Protein AF-A0A427A564-F1 (afdb_monomer)

pLDDT: mean 70.01, std 11.75, range [35.38, 84.06]

Nearest PDB structures (foldseek):
  8s0f-assembly1_A  TM=8.315E-01  e=1.598E-05  Homo sapiens
  7jpr-assembly1_A  TM=8.373E-01  e=2.339E-05  Homo sapiens
  7jps-assembly1_A  TM=8.456E-01  e=5.011E-05  Homo sapiens
  7jgr-assembly1_A  TM=8.326E-01  e=4.414E-05  Drosophila melanogaster
  7jk6-assembly1_A  TM=8.324E-01  e=5.690E-05  Drosophila melanogaster

Radius of gyration: 13.17 Å; Cα contacts (8 Å, |Δi|>4): 102; chains: 1; bounding box: 31×26×38 Å

Solvent-accessible surface area (backbone atoms only — not comparable to full-atom values): 5557 Å² total; per-residue (Å²): 130,93,79,65,51,71,66,48,52,52,50,50,53,51,48,52,50,49,30,65,73,70,71,37,83,58,50,30,44,44,60,51,49,48,40,45,69,70,38,56,65,41,49,48,46,22,54,77,62,76,40,77,75,75,52,71,71,55,52,50,54,43,49,50,53,37,34,77,66,52,50,28,45,69,46,92,36,101,40,83,53,55,17,36,37,30,72,55,58,83,67,78,70,77,91,120

Foldseek 3Di:
DVDQDPLLVLLVVLVVVCCVVVVHQKDFLQVSVVCLVVVCSVVVSCVVVVHDSDDPVRSLVSVVVCCVVVQWPWADDPDSRGTMIGGNDPPPPPPD

Secondary structure (DSSP, 8-state):
--S--HHHHHHHHHHHHHHHHH--S-EEHHHHHHHHHHSTHHHHHHHHTT-----HHHHHHHHHHHHHTTSEEEEPPSSGGG-EEEE-S-------

InterPro domains:
  IPR050311 Origin recognition complex 1/Cell division control protein 6 [PTHR10763] (1-90)

Sequence (96 aa):
MKTASRLGKIFLVAMVYELYRSGLGETNFEKVCLFLFLATTVASLCTSNKEASPGWDTLMKVGCKLGESRIILCEEGTKHRLQKLQLNFPRLASVA

Organism: Ensete ventricosum (NCBI:txid4639)

Structure (mmCIF, N/CA/C/O backbone):
data_AF-A0A427A564-F1
#
_entry.id   AF-A0A427A564-F1
#
loop_
_atom_site.group_PDB
_atom_site.id
_atom_site.type_symbol
_atom_site.label_atom_id
_atom_site.label_alt_id
_atom_site.label_comp_id
_atom_site.label_asym_id
_atom_site.label_entity_id
_atom_site.label_seq_id
_atom_site.pdbx_PDB_ins_code
_atom_site.Cartn_x
_atom_site.Cartn_y
_atom_site.Cartn_z
_atom_site.occupancy
_atom_site.B_iso_or_equiv
_atom_site.auth_seq_id
_atom_site.auth_comp_id
_atom_site.auth_asym_id
_atom_site.auth_atom_id
_atom_site.pdbx_PDB_model_num
ATOM 1 N N . MET A 1 1 ? 9.082 -3.427 12.335 1.00 53.69 1 MET A N 1
ATOM 2 C CA . MET A 1 1 ? 9.339 -3.187 10.890 1.00 53.69 1 MET A CA 1
ATOM 3 C C . MET A 1 1 ? 10.832 -2.961 10.583 1.00 53.69 1 MET A C 1
ATOM 5 O O . MET A 1 1 ? 11.190 -1.951 9.983 1.00 53.69 1 MET A O 1
ATOM 9 N N . LYS A 1 2 ? 11.733 -3.880 10.967 1.00 50.12 2 LYS A N 1
ATOM 10 C CA . LYS A 1 2 ? 13.183 -3.689 10.739 1.00 50.12 2 LYS A CA 1
ATOM 11 C C . LYS A 1 2 ? 13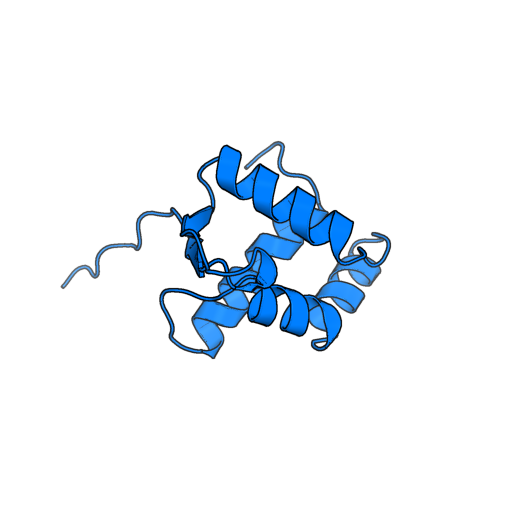.651 -4.090 9.323 1.00 50.12 2 LYS A C 1
ATOM 13 O O . LYS A 1 2 ? 14.709 -3.644 8.907 1.00 50.12 2 LYS A O 1
ATOM 18 N N . THR A 1 3 ? 12.840 -4.834 8.562 1.00 60.31 3 THR A N 1
ATOM 19 C CA . THR A 1 3 ? 13.199 -5.416 7.248 1.00 60.31 3 THR A CA 1
ATOM 20 C C . THR A 1 3 ? 12.319 -4.968 6.072 1.00 60.31 3 THR A C 1
ATOM 22 O O . THR A 1 3 ? 12.521 -5.422 4.950 1.00 60.31 3 THR A O 1
ATOM 25 N N . ALA A 1 4 ? 11.339 -4.080 6.287 1.00 62.66 4 ALA A N 1
ATOM 26 C CA . ALA A 1 4 ? 10.494 -3.588 5.196 1.00 62.66 4 ALA A CA 1
ATOM 27 C C . ALA A 1 4 ? 11.328 -2.757 4.207 1.00 62.66 4 ALA A C 1
ATOM 29 O O . ALA A 1 4 ? 12.087 -1.875 4.630 1.00 62.66 4 ALA A O 1
ATOM 30 N N . SER A 1 5 ? 11.162 -3.020 2.906 1.00 74.94 5 SER A N 1
ATOM 31 C CA . SER A 1 5 ? 11.817 -2.247 1.849 1.00 74.94 5 SER A CA 1
ATOM 32 C C . SER A 1 5 ? 11.455 -0.766 1.964 1.00 74.94 5 SER A C 1
ATOM 34 O O . SER A 1 5 ? 10.400 -0.399 2.492 1.00 74.94 5 SER A O 1
ATOM 36 N N . ARG A 1 6 ? 12.330 0.108 1.466 1.00 79.56 6 ARG A N 1
ATOM 37 C CA . ARG A 1 6 ? 12.117 1.557 1.531 1.00 79.56 6 ARG A CA 1
ATOM 38 C C . ARG A 1 6 ? 10.810 1.970 0.852 1.00 79.56 6 ARG A C 1
ATOM 40 O O . ARG A 1 6 ? 10.019 2.693 1.44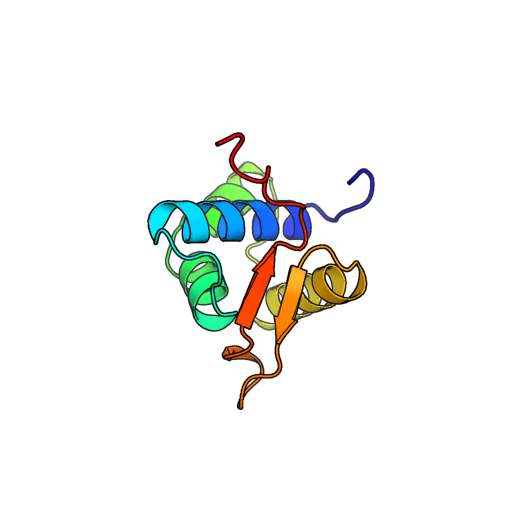7 1.00 79.56 6 ARG A O 1
ATOM 47 N N . LEU A 1 7 ? 10.535 1.389 -0.316 1.00 77.62 7 LEU A N 1
ATOM 48 C CA . LEU A 1 7 ? 9.260 1.514 -1.023 1.00 77.62 7 LEU A CA 1
ATOM 49 C C . LEU A 1 7 ? 8.062 1.027 -0.198 1.00 77.62 7 LEU A C 1
ATOM 51 O O . LEU A 1 7 ? 7.031 1.687 -0.193 1.00 77.62 7 LEU A O 1
ATOM 55 N N . GLY A 1 8 ? 8.191 -0.075 0.548 1.00 80.50 8 GLY A N 1
ATOM 56 C CA . GLY A 1 8 ? 7.129 -0.551 1.439 1.00 80.50 8 GLY A CA 1
ATOM 57 C C . GLY A 1 8 ? 6.809 0.438 2.561 1.00 80.50 8 GLY A C 1
ATOM 58 O O . GLY A 1 8 ? 5.642 0.671 2.865 1.00 80.50 8 GLY A O 1
ATOM 59 N N . LYS A 1 9 ? 7.829 1.081 3.142 1.00 83.94 9 LYS A N 1
ATOM 60 C CA . LYS A 1 9 ? 7.625 2.143 4.144 1.00 83.94 9 LYS A CA 1
ATOM 61 C C . LYS A 1 9 ? 6.928 3.358 3.534 1.00 83.94 9 LYS A C 1
ATOM 63 O O . LYS A 1 9 ? 5.990 3.874 4.130 1.00 83.94 9 LYS A O 1
ATOM 68 N N . ILE A 1 10 ? 7.358 3.779 2.346 1.00 80.94 10 ILE A N 1
ATOM 69 C CA . ILE A 1 10 ? 6.753 4.897 1.612 1.00 80.94 10 ILE A CA 1
ATOM 70 C C . ILE A 1 10 ? 5.279 4.598 1.279 1.00 80.94 10 ILE A C 1
ATOM 72 O O . ILE A 1 10 ? 4.418 5.443 1.514 1.00 80.94 10 ILE A O 1
ATOM 76 N N . PHE A 1 11 ? 4.976 3.379 0.823 1.00 80.88 11 PHE A N 1
ATOM 77 C CA . PHE A 1 11 ? 3.608 2.922 0.559 1.00 80.88 11 PHE A CA 1
ATOM 78 C C . PHE A 1 11 ? 2.724 2.999 1.812 1.00 80.88 11 PHE A C 1
ATOM 80 O O . PHE A 1 11 ? 1.607 3.508 1.759 1.00 80.88 11 PHE A O 1
ATOM 87 N N . LEU A 1 12 ? 3.232 2.540 2.960 1.00 81.88 12 L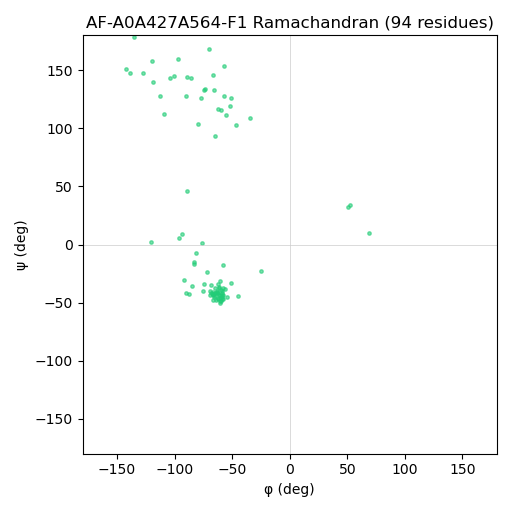EU 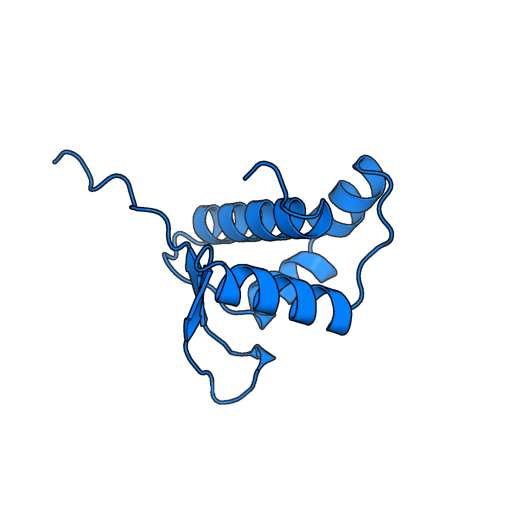A N 1
ATOM 88 C CA . LEU A 1 12 ? 2.495 2.591 4.226 1.00 81.88 12 LEU A CA 1
ATOM 89 C C . LEU A 1 12 ? 2.232 4.025 4.692 1.00 81.88 12 LEU A C 1
ATOM 91 O O . LEU A 1 12 ? 1.121 4.320 5.124 1.00 81.88 12 LEU A O 1
ATOM 95 N N . VAL A 1 13 ? 3.216 4.921 4.575 1.00 84.06 13 VAL A N 1
ATOM 96 C CA . VAL A 1 13 ? 3.033 6.345 4.908 1.00 84.06 13 VAL A CA 1
ATOM 97 C C . VAL A 1 13 ? 1.955 6.973 4.024 1.00 84.06 13 VAL A C 1
ATOM 99 O O . VAL A 1 13 ? 1.091 7.681 4.536 1.00 84.06 13 VAL A O 1
ATOM 102 N N . ALA A 1 14 ? 1.958 6.679 2.723 1.00 79.50 14 ALA A N 1
ATOM 103 C CA . ALA A 1 14 ? 0.936 7.174 1.806 1.00 79.50 14 ALA A CA 1
ATOM 104 C C . ALA A 1 14 ? -0.467 6.653 2.158 1.00 79.50 14 ALA A C 1
ATOM 106 O O . ALA A 1 14 ? -1.420 7.429 2.155 1.00 79.50 14 ALA A O 1
ATOM 107 N N . MET A 1 15 ? -0.593 5.373 2.526 1.00 80.38 15 MET A N 1
ATOM 108 C CA . MET A 1 15 ? -1.862 4.822 3.015 1.00 80.38 15 MET A CA 1
ATOM 109 C C . MET A 1 15 ? -2.346 5.520 4.285 1.00 80.38 15 MET A C 1
ATOM 111 O O . MET A 1 15 ? -3.503 5.919 4.348 1.00 80.38 15 MET A O 1
ATOM 115 N N . VAL A 1 16 ? -1.478 5.695 5.287 1.00 83.38 16 VAL A N 1
ATOM 116 C CA . VAL A 1 16 ? -1.838 6.392 6.534 1.00 83.38 16 VAL A CA 1
ATOM 117 C C . VAL A 1 16 ? -2.292 7.821 6.241 1.00 83.38 16 VAL A C 1
ATOM 119 O O . VAL A 1 16 ? -3.300 8.263 6.787 1.00 83.38 16 VAL A O 1
ATOM 122 N N . TYR A 1 17 ? -1.586 8.527 5.354 1.00 80.62 17 TYR A N 1
ATOM 123 C CA . TYR A 1 17 ? -1.951 9.880 4.947 1.00 80.62 17 TYR A CA 1
ATOM 124 C C . TYR A 1 17 ? -3.337 9.931 4.291 1.00 80.62 17 TYR A C 1
ATOM 126 O O . TYR A 1 17 ? -4.143 10.786 4.649 1.00 80.62 17 TYR A O 1
ATOM 134 N N . GLU A 1 18 ? -3.640 9.013 3.371 1.00 77.44 18 GLU A N 1
ATOM 135 C CA . GLU A 1 18 ? -4.939 8.974 2.689 1.00 77.44 18 GLU A CA 1
ATOM 136 C C . GLU A 1 18 ? -6.081 8.621 3.646 1.00 77.44 18 GLU A C 1
ATOM 138 O O . GLU A 1 18 ? -7.129 9.263 3.613 1.00 77.4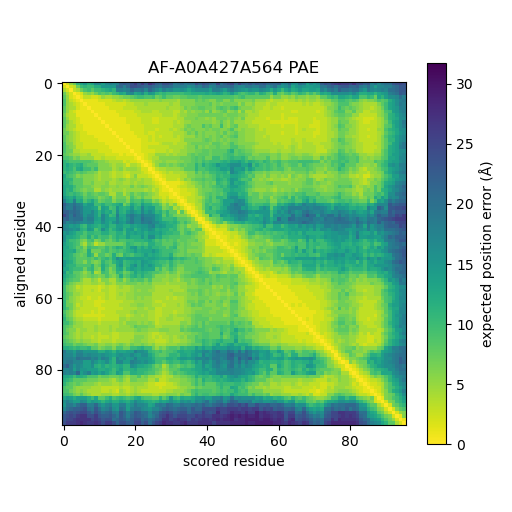4 18 GLU A O 1
ATOM 143 N N . LEU A 1 19 ? -5.884 7.648 4.538 1.00 77.50 19 LEU A N 1
ATOM 144 C CA . LEU A 1 19 ? -6.879 7.291 5.554 1.00 77.50 19 LEU A CA 1
ATOM 145 C C . LEU A 1 19 ? -7.144 8.471 6.501 1.00 77.50 19 LEU A C 1
ATOM 147 O O . LEU A 1 19 ? -8.295 8.781 6.797 1.00 77.50 19 LEU A O 1
ATOM 151 N N . TYR A 1 20 ? -6.093 9.188 6.911 1.00 80.00 20 TYR A N 1
ATOM 152 C CA . TYR A 1 20 ? -6.228 10.379 7.751 1.00 80.00 20 TYR A CA 1
ATOM 153 C C . TYR A 1 20 ? -6.926 11.533 7.020 1.00 80.00 20 TYR A C 1
ATOM 155 O O . TYR A 1 20 ? -7.810 12.177 7.576 1.00 80.00 20 TYR A O 1
ATOM 163 N N . ARG A 1 21 ? -6.561 11.784 5.757 1.00 76.44 21 ARG A N 1
ATOM 164 C CA . ARG A 1 21 ? -7.136 12.861 4.939 1.00 76.44 21 ARG A CA 1
ATOM 165 C C . ARG A 1 21 ? -8.601 12.608 4.585 1.00 76.44 21 ARG A C 1
ATOM 167 O O . ARG A 1 21 ? -9.393 13.545 4.581 1.00 76.44 21 ARG A O 1
ATOM 174 N N . SER A 1 22 ? -8.941 11.373 4.231 1.00 73.50 22 SER A N 1
ATOM 175 C CA . SER A 1 22 ? -10.298 10.991 3.827 1.00 73.50 22 SER A CA 1
ATOM 176 C C . SER A 1 22 ? -11.216 10.697 5.015 1.00 73.50 22 SER A C 1
ATOM 178 O O . SER A 1 22 ? -12.432 10.663 4.841 1.00 73.50 22 SER A O 1
ATOM 180 N N . GLY A 1 23 ? -10.654 10.471 6.209 1.00 75.19 23 GLY A N 1
ATOM 181 C CA . GLY A 1 23 ? -11.395 10.031 7.392 1.00 75.19 23 GLY A CA 1
ATOM 182 C C . GLY A 1 23 ? -11.924 8.596 7.283 1.00 75.19 23 GLY A C 1
ATOM 183 O O . GLY A 1 23 ? -12.727 8.171 8.113 1.00 75.19 23 GLY A O 1
ATOM 184 N N . LEU A 1 24 ? -11.508 7.846 6.258 1.00 77.31 24 LEU A N 1
ATOM 185 C CA . LEU A 1 24 ? -11.957 6.481 6.022 1.00 77.31 24 LEU A CA 1
ATOM 186 C C . LEU A 1 24 ? -11.055 5.485 6.756 1.00 77.31 24 LEU A C 1
ATOM 188 O O . LEU A 1 24 ? -9.843 5.655 6.841 1.00 77.31 24 LEU A O 1
ATOM 192 N N . GLY A 1 25 ? -11.653 4.405 7.264 1.00 73.38 25 GLY A N 1
ATOM 193 C CA . GLY A 1 25 ? -10.916 3.271 7.838 1.00 73.38 25 GLY A CA 1
ATOM 194 C C . GLY A 1 25 ? -10.381 2.289 6.790 1.00 73.38 25 GLY A C 1
ATOM 195 O O . GLY A 1 25 ? -9.641 1.370 7.136 1.00 73.38 25 GLY A O 1
ATOM 196 N N . GLU A 1 26 ? -10.762 2.482 5.527 1.00 78.56 26 GLU A N 1
ATOM 197 C CA . GLU A 1 26 ? -10.368 1.674 4.380 1.00 78.56 26 GLU A CA 1
ATOM 198 C C . GLU A 1 26 ? -10.146 2.550 3.14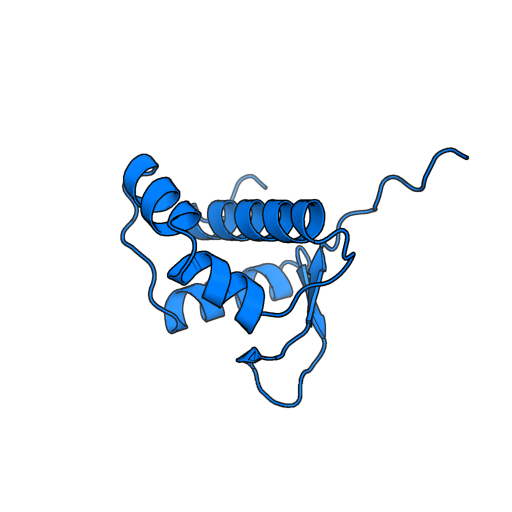6 1.00 78.56 26 GLU A C 1
ATOM 200 O O . GLU A 1 26 ? -10.756 3.607 2.986 1.00 78.56 26 GLU A O 1
ATOM 205 N N . THR A 1 27 ? -9.271 2.103 2.257 1.00 78.56 27 THR A N 1
ATOM 206 C CA . THR A 1 27 ? -9.017 2.729 0.954 1.00 78.56 27 THR A CA 1
ATOM 207 C C . THR A 1 27 ? -8.943 1.635 -0.110 1.00 78.56 27 THR A C 1
ATOM 209 O O . THR A 1 27 ? -9.112 0.465 0.210 1.00 78.56 27 THR A O 1
ATOM 212 N N . ASN A 1 28 ? -8.750 1.953 -1.385 1.00 77.06 28 ASN A N 1
ATOM 213 C CA . ASN A 1 28 ? -8.558 0.939 -2.427 1.00 77.06 28 ASN A CA 1
ATOM 214 C C . ASN A 1 28 ? -7.201 1.110 -3.109 1.00 77.06 28 ASN A C 1
ATOM 216 O O . ASN A 1 28 ? -6.599 2.186 -3.069 1.00 77.06 28 ASN A O 1
ATOM 220 N N . PHE A 1 29 ? -6.712 0.034 -3.729 1.00 71.81 29 PHE A N 1
ATOM 221 C CA . PHE A 1 29 ? -5.415 0.048 -4.405 1.00 71.81 29 PHE A CA 1
ATOM 222 C C . PHE A 1 29 ? -5.348 1.152 -5.456 1.00 71.81 29 PHE A C 1
ATOM 224 O O . PHE A 1 29 ? -4.333 1.824 -5.577 1.00 71.81 29 PHE A O 1
ATOM 231 N N . GLU A 1 30 ? -6.444 1.378 -6.176 1.00 73.44 30 GLU A N 1
ATOM 232 C CA . GLU A 1 30 ? -6.545 2.441 -7.155 1.00 73.44 30 GLU A CA 1
ATOM 233 C C . GLU A 1 30 ? -6.425 3.818 -6.523 1.00 73.44 30 GLU A C 1
ATOM 235 O O . GLU A 1 30 ? -5.596 4.562 -7.001 1.00 73.44 30 GLU A O 1
ATOM 240 N N . LYS A 1 31 ? -7.120 4.171 -5.437 1.00 71.19 31 LYS A N 1
ATOM 241 C CA . LYS A 1 31 ? -6.939 5.489 -4.800 1.00 71.19 31 LYS A CA 1
ATOM 242 C C . LYS A 1 31 ? -5.571 5.643 -4.175 1.00 71.19 31 LYS A C 1
ATOM 244 O O . LYS A 1 31 ? -4.985 6.705 -4.324 1.00 71.19 31 LYS A O 1
ATOM 249 N N . VAL A 1 32 ? -5.043 4.612 -3.517 1.00 68.94 32 VAL A N 1
ATOM 250 C CA . VAL A 1 32 ? -3.681 4.668 -2.972 1.00 68.94 32 VAL A CA 1
ATOM 251 C C . VAL A 1 32 ? -2.703 4.881 -4.107 1.00 68.94 32 VAL A C 1
ATOM 253 O O . VAL A 1 32 ? -1.910 5.802 -4.051 1.00 68.94 32 VAL A O 1
ATOM 256 N N . CYS A 1 33 ? -2.780 4.093 -5.170 1.00 65.81 33 CYS A N 1
ATOM 257 C CA . CYS A 1 33 ? -1.830 4.148 -6.268 1.00 65.81 33 CYS A CA 1
ATOM 258 C C . CYS A 1 33 ? -2.042 5.373 -7.172 1.00 65.81 33 CYS A C 1
ATOM 260 O O . CYS A 1 33 ? -1.069 5.966 -7.615 1.00 65.81 33 CYS A O 1
ATOM 262 N N . LEU A 1 34 ? -3.282 5.823 -7.365 1.00 61.72 34 LEU A N 1
ATOM 263 C CA . LEU A 1 34 ? -3.641 7.094 -7.994 1.00 61.72 34 LEU A CA 1
ATOM 264 C C . LEU A 1 34 ? -3.137 8.250 -7.133 1.00 61.72 34 LEU A C 1
ATOM 266 O O . LEU A 1 34 ? -2.619 9.195 -7.690 1.00 61.72 34 LEU A O 1
ATOM 270 N N . PHE A 1 35 ? -3.176 8.175 -5.802 1.00 59.94 35 PHE A N 1
ATOM 271 C CA . PHE A 1 35 ? -2.529 9.159 -4.933 1.00 59.94 35 PHE A CA 1
ATOM 272 C C . PHE A 1 35 ? -0.999 9.050 -5.012 1.00 59.94 35 PHE A C 1
ATOM 274 O O . PHE A 1 35 ? -0.332 10.062 -5.117 1.00 59.94 35 PHE A O 1
ATOM 281 N N . LEU A 1 36 ? -0.415 7.853 -5.065 1.00 59.84 36 LEU A N 1
ATOM 282 C CA . LEU A 1 36 ? 1.028 7.659 -5.260 1.00 59.84 36 LEU A CA 1
ATOM 283 C C . LEU A 1 36 ? 1.518 8.213 -6.615 1.00 59.84 36 LEU A C 1
ATOM 285 O O . LEU A 1 36 ? 2.650 8.689 -6.690 1.00 59.84 36 LEU A O 1
ATOM 289 N N . PHE A 1 37 ? 0.684 8.144 -7.661 1.00 53.28 37 PHE A N 1
ATOM 290 C CA . PHE A 1 37 ? 0.985 8.612 -9.021 1.00 53.28 37 PHE A CA 1
ATOM 291 C C . PHE A 1 37 ? 0.599 10.081 -9.280 1.00 53.28 37 PHE A C 1
ATOM 293 O O . PHE A 1 37 ? 1.364 10.782 -9.934 1.00 53.28 37 PHE A O 1
ATOM 300 N N . LEU A 1 38 ? -0.562 10.557 -8.807 1.00 48.12 38 LEU A N 1
ATOM 301 C CA . LEU A 1 38 ? -1.023 11.950 -8.966 1.00 48.12 38 LEU A CA 1
ATOM 302 C C . LEU A 1 38 ? -0.517 12.852 -7.849 1.00 48.12 38 LEU A C 1
ATOM 304 O O . LEU A 1 38 ? -0.141 13.992 -8.113 1.00 48.12 38 LEU A O 1
ATOM 308 N N . ALA A 1 39 ? -0.546 12.393 -6.598 1.00 51.38 39 ALA A N 1
ATOM 309 C CA . ALA A 1 39 ? 0.038 13.160 -5.521 1.00 51.38 39 ALA A CA 1
ATOM 310 C C . ALA A 1 39 ? 1.538 12.915 -5.570 1.00 51.38 39 ALA A C 1
ATOM 312 O O . ALA A 1 39 ? 2.069 11.895 -5.129 1.00 51.38 39 ALA A O 1
ATOM 313 N N . THR A 1 40 ? 2.216 13.925 -6.089 1.00 53.28 40 THR A N 1
ATOM 314 C CA . THR A 1 40 ? 3.629 14.267 -5.954 1.00 53.28 40 THR A CA 1
ATOM 315 C C . THR A 1 40 ? 4.312 13.735 -4.688 1.00 53.28 40 THR A C 1
ATOM 317 O O . THR A 1 40 ? 5.517 13.571 -4.705 1.00 53.28 40 THR A O 1
ATOM 320 N N . THR A 1 41 ? 3.590 13.433 -3.608 1.00 55.41 41 THR A N 1
ATOM 321 C CA . THR A 1 41 ? 4.026 12.806 -2.360 1.00 55.41 41 THR A CA 1
ATOM 322 C C . THR A 1 41 ? 4.936 11.587 -2.517 1.00 55.41 41 THR A C 1
ATOM 324 O O . THR A 1 41 ? 5.926 11.548 -1.805 1.00 55.41 41 THR A O 1
ATOM 327 N N . VAL A 1 42 ? 4.702 10.606 -3.403 1.00 57.41 42 VAL A N 1
ATOM 328 C CA . VAL A 1 42 ? 5.656 9.473 -3.527 1.00 57.41 42 VAL A CA 1
ATOM 329 C C . VAL A 1 42 ? 6.730 9.676 -4.562 1.00 57.41 42 VAL A C 1
ATOM 331 O O . VAL A 1 42 ? 7.853 9.277 -4.297 1.00 57.41 42 VAL A O 1
ATOM 334 N N . ALA A 1 43 ? 6.486 10.408 -5.642 1.00 59.03 43 ALA A N 1
ATOM 335 C CA . ALA A 1 43 ? 7.592 10.883 -6.469 1.00 59.03 43 ALA A CA 1
ATOM 336 C C . ALA A 1 43 ? 8.566 11.762 -5.651 1.00 59.03 43 ALA A C 1
ATOM 338 O O . ALA A 1 43 ? 9.778 11.586 -5.744 1.00 59.03 43 ALA A O 1
ATOM 339 N N . SER A 1 44 ? 8.057 12.647 -4.788 1.00 61.03 44 SER A N 1
ATOM 340 C CA . SER A 1 44 ? 8.846 13.524 -3.919 1.00 61.03 44 SER A CA 1
ATOM 341 C C . SER A 1 44 ? 9.444 12.776 -2.736 1.00 61.03 44 SER A C 1
ATOM 343 O O . SER A 1 44 ? 10.614 12.998 -2.440 1.00 61.03 44 SER A O 1
ATOM 345 N N . LEU A 1 45 ? 8.718 11.847 -2.099 1.00 64.06 45 LEU A N 1
ATOM 346 C CA . LEU A 1 45 ? 9.281 10.994 -1.053 1.00 64.06 45 LEU A CA 1
ATOM 347 C C . LEU A 1 45 ? 10.328 10.054 -1.636 1.00 64.06 45 LEU A C 1
ATOM 349 O O . LEU A 1 45 ? 11.377 9.935 -1.025 1.00 64.06 45 LEU A O 1
ATOM 353 N N . CYS A 1 46 ? 10.116 9.442 -2.802 1.00 64.75 46 CYS A N 1
ATOM 354 C CA . CYS A 1 46 ? 11.122 8.645 -3.503 1.00 64.75 46 CYS A CA 1
ATOM 355 C C . CYS A 1 46 ? 12.324 9.506 -3.889 1.00 64.75 46 CYS A C 1
ATOM 357 O O . CYS A 1 46 ? 13.435 9.132 -3.543 1.00 64.75 46 CYS A O 1
ATOM 359 N N . THR A 1 47 ? 12.134 10.694 -4.470 1.00 66.62 47 THR A N 1
ATOM 360 C CA . THR A 1 47 ? 13.236 11.625 -4.792 1.00 66.62 47 THR A CA 1
ATOM 361 C C . THR A 1 47 ? 14.012 12.035 -3.535 1.00 66.62 47 THR A C 1
ATOM 363 O O . THR A 1 47 ? 15.233 11.903 -3.488 1.00 66.62 47 THR A O 1
ATOM 366 N N . SER A 1 48 ? 13.314 12.438 -2.469 1.00 68.56 48 SER A N 1
ATOM 367 C CA . SER A 1 48 ? 13.892 12.762 -1.154 1.00 68.56 48 SER A CA 1
ATOM 368 C C . SER A 1 48 ? 14.604 11.555 -0.531 1.00 68.56 48 SER A C 1
ATOM 370 O O . SER A 1 48 ? 15.628 11.688 0.138 1.00 68.56 48 SER A O 1
ATOM 372 N N . ASN A 1 49 ? 14.110 10.352 -0.819 1.00 71.06 49 ASN A N 1
ATOM 373 C CA . ASN A 1 49 ? 14.696 9.093 -0.401 1.00 71.06 49 ASN A CA 1
ATOM 374 C C . ASN A 1 49 ? 15.650 8.484 -1.443 1.00 71.06 49 ASN A C 1
ATOM 376 O O . ASN A 1 49 ? 16.110 7.375 -1.221 1.00 71.06 49 ASN A O 1
ATOM 380 N N . LYS A 1 50 ? 16.031 9.158 -2.533 1.00 76.00 50 LYS A N 1
ATOM 381 C CA . LYS A 1 50 ? 16.905 8.585 -3.582 1.00 76.00 50 LYS A CA 1
ATOM 382 C C . LYS A 1 50 ? 16.427 7.224 -4.136 1.00 76.00 50 LYS A C 1
ATOM 384 O O . LYS A 1 50 ? 17.240 6.360 -4.447 1.00 76.00 50 LYS A O 1
ATOM 389 N N . GLU A 1 51 ? 15.119 7.019 -4.219 1.00 71.50 51 GLU A N 1
ATOM 390 C CA . GLU A 1 51 ? 14.479 5.852 -4.833 1.00 71.50 51 GLU A CA 1
ATOM 391 C C . GLU A 1 51 ? 13.921 6.240 -6.205 1.00 71.50 51 GLU A C 1
ATOM 393 O O . GLU A 1 51 ? 13.411 7.348 -6.382 1.00 71.50 51 GLU A O 1
ATOM 398 N N . ALA A 1 52 ? 13.993 5.331 -7.179 1.00 70.69 52 ALA A N 1
ATOM 399 C CA . ALA A 1 52 ? 13.358 5.542 -8.477 1.00 70.69 52 ALA A CA 1
ATOM 400 C C . ALA A 1 52 ? 11.829 5.565 -8.320 1.00 70.69 52 ALA A C 1
ATOM 402 O O . ALA A 1 52 ? 11.277 4.842 -7.485 1.00 70.69 52 ALA A O 1
ATOM 403 N N . SER A 1 53 ? 11.136 6.372 -9.129 1.00 64.69 53 SER A N 1
ATOM 404 C CA . SER A 1 53 ? 9.672 6.392 -9.145 1.00 64.69 53 SER A CA 1
ATOM 405 C C . SER A 1 53 ? 9.148 4.998 -9.521 1.00 64.69 53 SER A C 1
ATOM 407 O O . SER A 1 53 ? 9.419 4.529 -10.633 1.00 64.69 53 SER A O 1
ATOM 409 N N . PRO A 1 54 ? 8.433 4.301 -8.625 1.00 71.50 54 PRO A N 1
ATOM 410 C CA . PRO A 1 54 ? 7.979 2.945 -8.890 1.00 71.50 54 PRO A CA 1
ATOM 411 C C . PRO A 1 54 ? 6.819 2.958 -9.895 1.00 71.50 54 PRO A C 1
ATOM 413 O O . PRO A 1 54 ? 5.863 3.714 -9.751 1.00 71.50 54 PRO A O 1
ATOM 416 N N . GLY A 1 55 ? 6.884 2.085 -10.902 1.00 74.31 55 GLY A N 1
ATOM 417 C CA . GLY A 1 55 ? 5.752 1.824 -11.791 1.00 74.31 55 GLY A CA 1
ATOM 418 C C . GLY A 1 55 ? 4.615 1.076 -11.085 1.00 74.31 55 GLY A C 1
ATOM 419 O O . GLY A 1 55 ? 4.791 0.529 -9.991 1.00 74.31 55 GLY A O 1
ATOM 420 N N . TRP A 1 56 ? 3.456 1.002 -11.742 1.00 72.00 56 TRP A N 1
ATOM 421 C CA . TRP A 1 56 ? 2.258 0.344 -11.207 1.00 72.00 56 TRP A CA 1
ATOM 422 C C . TRP A 1 56 ? 2.511 -1.109 -10.774 1.00 72.00 56 TRP A C 1
ATOM 424 O O . TRP A 1 56 ? 2.138 -1.501 -9.669 1.00 72.00 56 TRP A O 1
ATOM 434 N N . ASP A 1 57 ? 3.208 -1.897 -11.597 1.00 77.44 57 ASP A N 1
ATOM 435 C CA . ASP A 1 57 ? 3.538 -3.296 -11.294 1.00 77.44 57 ASP A CA 1
ATOM 436 C C . ASP A 1 57 ? 4.412 -3.446 -10.043 1.00 77.44 57 ASP A C 1
ATOM 438 O O . ASP A 1 57 ? 4.237 -4.377 -9.253 1.00 77.44 57 ASP A O 1
ATOM 442 N N . THR A 1 58 ? 5.341 -2.513 -9.829 1.00 80.12 58 THR A N 1
ATOM 443 C CA . THR A 1 58 ? 6.205 -2.500 -8.643 1.00 80.12 58 THR A CA 1
ATOM 444 C C . THR A 1 58 ? 5.398 -2.175 -7.393 1.00 80.12 58 THR A C 1
ATOM 446 O O . THR A 1 58 ? 5.556 -2.850 -6.374 1.00 80.12 58 THR A O 1
ATOM 449 N N . LEU A 1 59 ? 4.503 -1.187 -7.468 1.00 76.75 59 LEU A N 1
ATOM 450 C CA . LEU A 1 59 ? 3.612 -0.833 -6.361 1.00 76.75 59 LEU A CA 1
ATOM 451 C C . LEU A 1 59 ? 2.670 -1.983 -6.011 1.00 76.75 59 LEU A C 1
ATOM 453 O O . LEU A 1 59 ? 2.510 -2.296 -4.832 1.00 76.75 59 LEU A O 1
ATOM 457 N N . MET A 1 60 ? 2.131 -2.672 -7.017 1.00 75.81 60 MET A N 1
ATOM 458 C CA . MET A 1 60 ? 1.279 -3.839 -6.809 1.00 75.81 60 MET A CA 1
ATOM 459 C C . MET A 1 60 ? 2.034 -4.968 -6.099 1.00 75.81 60 MET A C 1
ATOM 461 O O . MET A 1 60 ? 1.561 -5.476 -5.085 1.00 75.81 60 MET A O 1
ATOM 465 N N . LYS A 1 61 ? 3.263 -5.283 -6.530 1.00 80.56 61 LYS A N 1
ATOM 466 C CA . LYS A 1 61 ? 4.126 -6.267 -5.846 1.00 80.56 61 LYS A CA 1
ATOM 467 C C . LYS A 1 61 ? 4.431 -5.881 -4.398 1.00 80.56 61 LYS A C 1
ATOM 469 O O . LYS A 1 61 ? 4.476 -6.752 -3.530 1.00 80.56 61 LYS A O 1
ATOM 474 N N . VAL A 1 62 ? 4.663 -4.596 -4.126 1.00 81.38 62 VAL A N 1
ATOM 475 C CA . VAL A 1 62 ? 4.900 -4.100 -2.761 1.00 81.38 62 VAL A CA 1
ATOM 476 C C . VAL A 1 62 ? 3.644 -4.254 -1.905 1.00 81.38 62 VAL A C 1
ATOM 478 O O . VAL A 1 62 ? 3.745 -4.765 -0.792 1.00 81.38 62 VAL A O 1
ATOM 481 N N . GLY A 1 63 ? 2.473 -3.886 -2.428 1.00 78.19 63 GLY A N 1
ATOM 482 C CA . GLY A 1 63 ? 1.194 -4.091 -1.751 1.00 78.19 63 GLY A CA 1
ATOM 483 C C . GLY A 1 63 ? 0.928 -5.564 -1.437 1.00 78.19 63 GLY A C 1
ATOM 484 O O . GLY A 1 63 ? 0.638 -5.888 -0.290 1.00 78.19 63 GLY A O 1
ATOM 485 N N . CYS A 1 64 ? 1.139 -6.472 -2.396 1.00 79.06 64 CYS A N 1
ATOM 486 C CA . CYS A 1 64 ? 0.996 -7.913 -2.162 1.00 79.06 64 CYS A CA 1
ATOM 487 C C . CYS A 1 64 ? 1.909 -8.408 -1.030 1.00 79.06 64 CYS A C 1
ATOM 489 O O . CYS A 1 64 ? 1.430 -9.058 -0.107 1.00 79.06 64 CYS A O 1
ATOM 491 N N . LYS A 1 65 ? 3.194 -8.023 -1.024 1.00 82.88 65 LYS A N 1
ATOM 492 C CA . LYS A 1 65 ? 4.136 -8.394 0.052 1.00 82.88 65 LYS A CA 1
ATOM 493 C C . LYS A 1 65 ? 3.719 -7.865 1.425 1.00 82.88 65 LYS A C 1
ATOM 495 O O . LYS A 1 65 ? 3.921 -8.531 2.442 1.00 82.88 65 LYS A O 1
ATOM 500 N N . LEU A 1 66 ? 3.165 -6.654 1.475 1.00 81.25 66 LEU A N 1
ATOM 501 C CA . LEU A 1 66 ? 2.623 -6.082 2.709 1.00 81.25 66 LEU A CA 1
ATOM 502 C C . LEU A 1 66 ? 1.367 -6.836 3.175 1.00 81.25 66 LEU A C 1
ATOM 504 O O . LEU A 1 66 ? 1.180 -6.994 4.385 1.00 81.25 66 LEU A O 1
ATOM 508 N N . GLY A 1 67 ? 0.553 -7.324 2.235 1.00 80.81 67 GLY A N 1
ATOM 509 C CA . GLY A 1 67 ? -0.601 -8.186 2.492 1.00 80.81 67 GLY A CA 1
ATOM 510 C C . GLY A 1 67 ? -0.201 -9.556 3.038 1.00 80.81 67 GLY A C 1
ATOM 511 O O . GLY A 1 67 ? -0.696 -9.976 4.081 1.00 80.81 67 GLY A O 1
ATOM 512 N N . GLU A 1 68 ? 0.780 -10.209 2.411 1.00 82.62 68 GLU A N 1
ATOM 513 C CA . GLU A 1 68 ? 1.384 -11.466 2.887 1.00 82.62 68 GLU A CA 1
ATOM 514 C C . GLU A 1 68 ? 1.967 -11.318 4.300 1.00 82.62 68 GLU A C 1
ATOM 516 O O . GLU A 1 68 ? 1.832 -12.205 5.141 1.00 82.62 68 GLU A O 1
ATOM 521 N N . SER A 1 69 ? 2.558 -10.154 4.590 1.00 82.31 69 SER A N 1
ATOM 522 C CA . SER A 1 69 ? 3.088 -9.811 5.917 1.00 82.31 69 SER A CA 1
ATOM 523 C C . SER A 1 69 ? 2.000 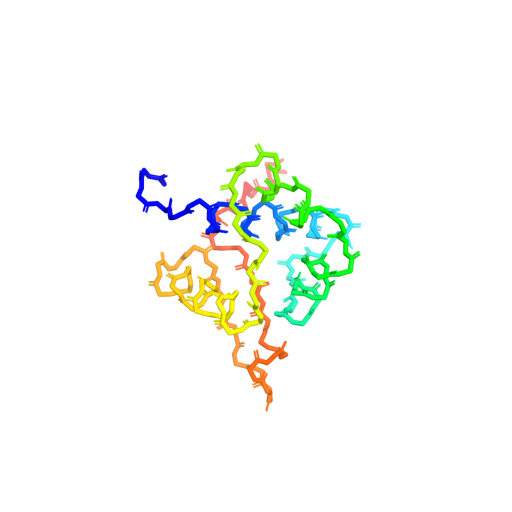-9.447 6.936 1.00 82.31 69 SER A C 1
ATOM 525 O O . SER A 1 69 ? 2.333 -9.080 8.064 1.00 82.31 69 SER A O 1
ATOM 527 N N . ARG A 1 70 ? 0.716 -9.496 6.549 1.00 81.19 70 ARG A N 1
ATOM 528 C CA . ARG A 1 70 ? -0.450 -9.077 7.344 1.00 81.19 70 ARG A CA 1
ATOM 529 C C . ARG A 1 70 ? -0.303 -7.678 7.943 1.00 81.19 70 ARG A C 1
ATOM 531 O O . ARG A 1 70 ? -0.797 -7.431 9.036 1.00 81.19 70 ARG A O 1
ATOM 538 N N . ILE A 1 71 ? 0.398 -6.770 7.265 1.00 82.75 71 ILE A N 1
ATOM 539 C CA . ILE A 1 71 ? 0.475 -5.353 7.662 1.00 82.75 71 ILE A CA 1
ATOM 540 C C . ILE A 1 71 ? -0.730 -4.603 7.096 1.00 82.75 71 ILE A C 1
ATOM 542 O O . ILE A 1 71 ? -1.266 -3.696 7.733 1.00 82.75 71 ILE A O 1
ATOM 546 N N . ILE A 1 72 ? -1.157 -5.000 5.900 1.00 82.25 72 ILE A N 1
ATOM 547 C CA . ILE A 1 72 ? -2.377 -4.522 5.265 1.00 82.25 72 ILE A CA 1
ATOM 548 C C . ILE A 1 72 ? -3.302 -5.717 5.043 1.00 82.25 72 ILE A C 1
ATOM 550 O O . ILE A 1 72 ? -2.838 -6.804 4.706 1.00 82.25 72 ILE A O 1
ATOM 554 N N . LEU A 1 73 ? -4.596 -5.534 5.264 1.00 81.44 73 LEU A N 1
ATOM 555 C CA . LEU A 1 73 ? -5.617 -6.483 4.846 1.00 81.44 73 LEU A CA 1
ATOM 556 C C . LEU A 1 73 ? -6.061 -6.080 3.445 1.00 81.44 73 LEU A C 1
ATOM 558 O O . LEU A 1 73 ? -6.385 -4.914 3.216 1.00 81.44 73 LEU A O 1
ATOM 562 N N . CYS A 1 74 ? -6.040 -7.040 2.526 1.00 73.31 74 CYS A N 1
ATOM 563 C CA . CYS A 1 74 ? -6.530 -6.873 1.167 1.00 73.31 74 CYS A CA 1
ATOM 564 C C . CYS A 1 74 ? -7.821 -7.680 1.030 1.00 73.31 74 CYS A C 1
ATOM 566 O O . CYS A 1 74 ? -7.763 -8.907 1.076 1.00 73.31 74 CYS A O 1
ATOM 568 N N . GLU A 1 75 ? -8.966 -7.024 0.856 1.00 73.38 75 GLU A N 1
ATOM 569 C CA . GLU A 1 75 ? -10.197 -7.728 0.480 1.00 73.38 75 GLU A CA 1
ATOM 570 C C . GLU A 1 75 ? -10.271 -7.876 -1.041 1.00 73.38 75 GLU A C 1
ATOM 572 O O . GLU A 1 75 ? -9.858 -6.985 -1.798 1.00 73.38 75 GLU A O 1
ATOM 577 N N . GLU A 1 76 ? -10.796 -9.014 -1.498 1.00 62.00 76 GLU A N 1
ATOM 578 C CA . GLU A 1 76 ? -10.993 -9.277 -2.919 1.00 62.00 76 GLU A CA 1
ATOM 579 C C . GLU A 1 76 ? -11.979 -8.267 -3.519 1.00 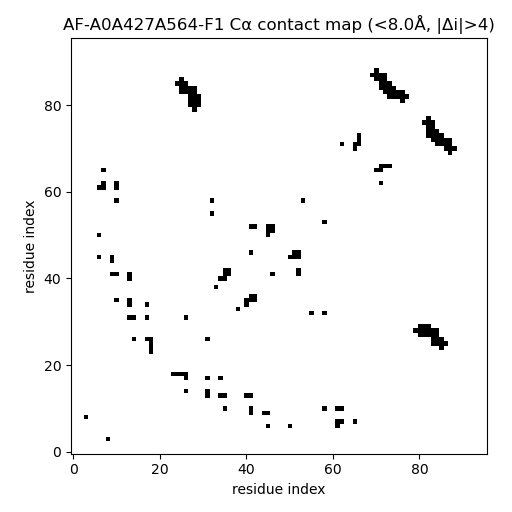62.00 76 GLU A C 1
ATOM 581 O O . GLU A 1 76 ? -13.150 -8.193 -3.157 1.00 62.00 76 GLU A O 1
ATOM 586 N N . GLY A 1 77 ? -11.477 -7.463 -4.455 1.00 60.25 77 GLY A N 1
ATOM 587 C CA . GLY A 1 77 ? -12.292 -6.634 -5.331 1.00 60.25 77 GLY A CA 1
ATOM 588 C C . GLY A 1 77 ? -12.509 -7.340 -6.665 1.00 60.25 77 GLY A C 1
ATOM 589 O O . GLY A 1 77 ? -11.710 -8.178 -7.076 1.00 60.25 77 GLY A O 1
ATOM 590 N N . THR A 1 78 ? -13.537 -6.931 -7.408 1.00 56.38 78 THR A N 1
ATOM 591 C CA . THR A 1 78 ? -13.839 -7.446 -8.760 1.00 56.38 78 THR A CA 1
ATOM 592 C C . THR A 1 78 ? -12.693 -7.271 -9.768 1.00 56.38 78 THR A C 1
ATOM 594 O O . THR A 1 78 ? -12.669 -7.927 -10.806 1.00 56.38 78 THR A O 1
ATOM 597 N N . LYS A 1 79 ? -11.729 -6.389 -9.475 1.00 60.12 79 LYS A N 1
ATOM 598 C CA . LYS A 1 79 ? -10.454 -6.226 -10.188 1.00 60.12 79 LYS A CA 1
ATOM 599 C C . LYS A 1 79 ? -9.342 -6.004 -9.164 1.00 60.12 79 LYS A C 1
ATOM 601 O O . LYS A 1 79 ? -9.570 -5.309 -8.178 1.00 60.12 79 LYS A O 1
ATOM 606 N N . HIS A 1 80 ? -8.118 -6.460 -9.444 1.00 61.91 80 HIS A N 1
ATOM 607 C CA . HIS A 1 80 ? -6.946 -6.243 -8.571 1.00 61.91 80 HIS A CA 1
ATOM 608 C C . HIS A 1 80 ? -6.732 -4.773 -8.164 1.00 61.91 80 HIS A C 1
ATOM 610 O O . HIS A 1 80 ? -6.330 -4.481 -7.046 1.00 61.91 80 HIS A O 1
ATOM 616 N N . ARG A 1 81 ? -7.065 -3.821 -9.044 1.00 59.41 81 ARG A N 1
ATOM 617 C CA . ARG A 1 81 ? -6.954 -2.378 -8.760 1.00 59.41 81 ARG A CA 1
ATOM 618 C C . ARG A 1 81 ? -8.006 -1.874 -7.762 1.00 59.41 81 ARG A C 1
ATOM 620 O O . ARG A 1 81 ? -7.787 -0.876 -7.092 1.00 59.41 81 ARG A O 1
ATOM 627 N N . LEU A 1 82 ? -9.131 -2.571 -7.641 1.00 57.81 82 LEU A N 1
ATOM 628 C CA . LEU A 1 82 ? -10.243 -2.220 -6.759 1.00 57.81 82 LEU A CA 1
ATOM 629 C C . LEU A 1 82 ? -10.191 -2.960 -5.418 1.00 57.81 82 LEU A C 1
ATOM 631 O O . LEU A 1 82 ? -11.126 -2.830 -4.633 1.00 57.81 82 LEU A O 1
ATOM 635 N N . GLN A 1 83 ? -9.128 -3.727 -5.150 1.00 71.75 83 GLN A N 1
ATOM 636 C CA . GLN A 1 83 ? -8.960 -4.391 -3.861 1.00 71.75 83 GLN A CA 1
ATOM 637 C C . GLN A 1 83 ? -8.975 -3.352 -2.743 1.00 71.75 83 GLN A C 1
ATOM 639 O O . GLN A 1 83 ? -8.251 -2.347 -2.804 1.00 71.75 83 GLN A O 1
ATOM 644 N N . LYS A 1 84 ? -9.827 -3.592 -1.745 1.00 77.25 84 LYS A N 1
ATOM 645 C CA . LYS A 1 84 ? -9.888 -2.744 -0.560 1.00 77.25 84 LYS A CA 1
ATOM 646 C C . LYS A 1 84 ? -8.679 -3.041 0.307 1.00 77.25 84 LYS A C 1
ATOM 648 O O . LYS A 1 84 ? -8.346 -4.197 0.545 1.00 77.25 84 LYS A O 1
ATOM 653 N N . LEU A 1 85 ? -8.034 -1.980 0.756 1.00 80.75 85 LEU A N 1
ATOM 654 C CA . LEU A 1 85 ? -6.873 -1.990 1.617 1.00 80.75 85 LEU A CA 1
ATOM 655 C C . LEU A 1 85 ? -7.253 -1.406 2.971 1.00 80.75 85 LEU A C 1
ATOM 657 O O . LEU A 1 85 ? -7.758 -0.284 3.064 1.00 80.75 85 LEU A O 1
ATOM 661 N N . GLN A 1 86 ? -6.946 -2.151 4.022 1.00 83.00 86 GLN A N 1
ATOM 662 C CA . GLN A 1 86 ? -7.074 -1.707 5.404 1.00 83.00 86 GLN A CA 1
ATOM 663 C C . GLN A 1 86 ? -5.752 -1.919 6.135 1.00 83.00 86 GLN A C 1
ATOM 665 O O . GLN A 1 86 ? -5.014 -2.858 5.851 1.00 83.00 86 GLN A O 1
ATOM 670 N N . LEU A 1 87 ? -5.430 -1.049 7.088 1.00 82.06 87 LEU A N 1
ATOM 671 C CA . LEU A 1 87 ? -4.270 -1.252 7.953 1.00 82.06 87 LEU A CA 1
ATOM 672 C C . LEU A 1 87 ? -4.596 -2.306 9.014 1.00 82.06 87 LEU A C 1
ATOM 674 O O . LEU A 1 87 ? -5.549 -2.144 9.773 1.00 82.06 87 LEU A O 1
ATOM 678 N N . ASN A 1 88 ? -3.769 -3.347 9.108 1.00 81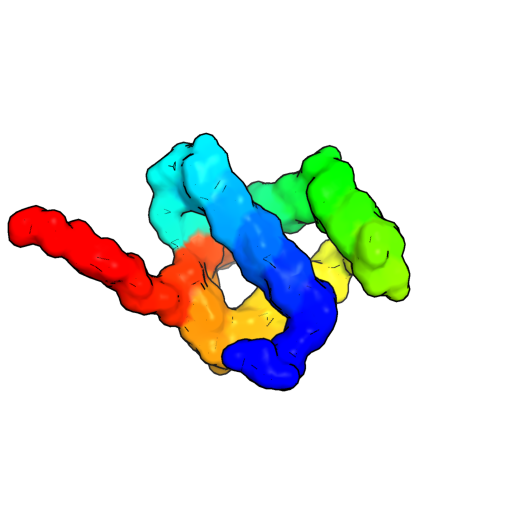.62 88 ASN A N 1
ATOM 679 C CA . ASN A 1 88 ? -3.896 -4.399 10.117 1.00 81.62 88 ASN A CA 1
ATOM 680 C C . ASN A 1 88 ? -3.118 -4.058 11.399 1.00 81.62 88 ASN A C 1
ATOM 682 O O . ASN A 1 88 ? -2.353 -4.864 11.930 1.00 81.62 88 ASN A O 1
ATOM 686 N N . PHE A 1 89 ? -3.258 -2.826 11.872 1.00 69.25 89 PHE A N 1
ATOM 687 C CA . PHE A 1 89 ? -2.788 -2.452 13.199 1.00 69.25 89 PHE A CA 1
ATOM 688 C C . PHE A 1 89 ? -3.991 -2.450 14.134 1.00 69.25 89 PHE A C 1
ATOM 690 O O . PHE A 1 89 ? -5.080 -2.066 13.695 1.00 69.25 89 PHE A O 1
ATOM 697 N N . PRO A 1 90 ? -3.830 -2.838 15.413 1.00 52.88 90 PRO A N 1
ATOM 698 C CA . PRO A 1 90 ? -4.847 -2.518 16.391 1.00 52.88 90 PRO A CA 1
ATOM 699 C C . PRO A 1 90 ? -5.018 -1.003 16.325 1.00 52.88 90 PRO A C 1
ATOM 701 O O . PRO A 1 90 ? -4.104 -0.246 16.665 1.00 52.88 90 PRO A O 1
ATOM 704 N N . ARG A 1 91 ? -6.176 -0.552 15.828 1.00 54.47 91 ARG A N 1
ATOM 705 C CA . ARG A 1 91 ? -6.632 0.797 16.143 1.00 54.47 91 ARG A CA 1
ATOM 706 C C . ARG A 1 91 ? -6.533 0.829 17.658 1.00 54.47 91 ARG A C 1
ATOM 708 O O . ARG A 1 91 ? -7.026 -0.106 18.289 1.00 54.47 91 ARG A O 1
ATOM 715 N N . LEU A 1 92 ? -5.829 1.806 18.229 1.00 48.22 92 LEU A N 1
ATOM 716 C CA . LEU A 1 92 ? -6.055 2.151 19.626 1.00 48.22 92 LEU A CA 1
ATOM 717 C C . LEU A 1 92 ? -7.572 2.231 19.732 1.00 48.22 92 LEU A C 1
ATOM 719 O O . LEU A 1 92 ? -8.173 3.138 19.155 1.00 48.22 92 LEU A O 1
ATOM 723 N N . ALA A 1 93 ? -8.184 1.191 20.305 1.00 42.53 93 ALA A N 1
ATOM 724 C CA . ALA A 1 93 ? -9.579 1.226 20.651 1.00 42.53 93 ALA A CA 1
ATOM 725 C C . ALA A 1 93 ? -9.670 2.510 21.452 1.00 42.53 93 ALA A C 1
ATOM 727 O O . ALA A 1 93 ? -8.892 2.705 22.389 1.00 42.53 93 ALA A O 1
ATOM 728 N N . SER A 1 94 ? -10.483 3.432 20.950 1.00 42.31 94 SER A N 1
ATOM 729 C CA . SER A 1 94 ? -10.918 4.601 21.681 1.00 42.31 94 SER A CA 1
ATOM 730 C C . SER A 1 94 ? -11.057 4.192 23.140 1.00 42.31 94 SER A C 1
ATOM 732 O O . SER A 1 94 ? -11.915 3.373 23.464 1.00 42.31 94 SER A O 1
ATOM 734 N N . VAL A 1 95 ? -10.148 4.685 23.981 1.00 40.62 95 VAL A N 1
ATOM 735 C CA . VAL A 1 95 ? -10.383 4.736 25.414 1.00 40.62 95 VAL A CA 1
ATOM 736 C C . VAL A 1 95 ? -11.544 5.713 25.527 1.00 40.62 95 VAL A C 1
ATOM 738 O O . VAL A 1 95 ? -11.349 6.923 25.425 1.00 40.62 95 VAL A O 1
ATOM 741 N N . ALA A 1 96 ? -12.747 5.158 25.542 1.00 35.38 96 ALA A N 1
ATOM 742 C CA . ALA A 1 96 ? -14.000 5.830 25.819 1.00 35.38 96 ALA A CA 1
ATOM 743 C C . ALA A 1 96 ? -14.567 5.173 27.074 1.00 35.38 96 ALA A C 1
ATOM 745 O O . ALA A 1 96 ? -14.518 3.921 27.137 1.00 35.38 96 ALA A O 1
#

Mean predicted aligned error: 9.09 Å